Protein AF-A0A6P1HNV9-F1 (afdb_monomer)

Mean predicted aligned error: 13.35 Å

Sequence (131 aa):
MIINDFSKINISQYLDIEDHTIEVELKNISNNPEIPLELQNMAQLYCSNNESLPYSQIEGPEPAGQDKNARTSLVCEKKNYSSYIGGVYVSKGNELIDIRHLSRTIEESYKSDLKSYFFIDNFTSEDILIN

Nearest PDB structures (foldseek):
  5mrc-assembly1_NN  TM=8.653E-01  e=2.328E+00  Saccharomyces cerevisiae
  6ywy-assembly1_NN  TM=8.373E-01  e=5.459E+00  Neurospora crassa

Solvent-accessible surface area (backbone atoms only — not comparable to full-atom values): 8470 Å² total; per-residue (Å²): 134,90,79,92,53,82,92,69,69,47,68,68,66,54,71,70,61,46,72,67,57,53,52,52,48,34,57,50,45,41,70,38,86,91,50,60,65,70,59,20,51,52,29,44,58,71,71,40,93,63,79,75,78,60,64,47,80,47,88,51,77,83,76,86,80,76,67,91,81,55,66,54,54,78,52,72,48,75,67,75,65,84,63,67,83,72,88,54,66,44,79,60,90,97,42,77,42,49,49,51,84,77,30,69,71,48,35,54,59,52,68,50,75,73,52,31,37,40,37,53,51,79,83,52,88,70,73,77,74,77,126

Secondary structure (DSSP, 8-state):
---S-GGG--HHHHHT--HHHHHHHHHHHHT-TTS-HHHHHHHHHHHSSS-S--EEEE-SS--S---TTS----------S----S--EEEETTEEEEGGGT-HHHHHHHTPPPPEEEE-----TTGGG--

Structure (mmCIF, N/CA/C/O backbone):
data_AF-A0A6P1HNV9-F1
#
_entry.id   AF-A0A6P1HNV9-F1
#
loop_
_atom_site.group_PDB
_atom_site.id
_atom_site.type_symbol
_atom_site.label_atom_id
_atom_site.label_alt_id
_atom_site.label_comp_id
_atom_site.label_asym_id
_atom_site.label_entity_id
_atom_site.label_seq_id
_atom_site.pdbx_PDB_ins_code
_atom_site.Cartn_x
_atom_site.Cartn_y
_atom_site.Cartn_z
_atom_site.occupancy
_atom_site.B_iso_or_equiv
_atom_site.auth_seq_id
_atom_site.auth_comp_id
_atom_site.auth_asym_id
_atom_site.auth_atom_id
_atom_site.pdbx_PDB_model_num
ATOM 1 N N . MET A 1 1 ? 2.692 -6.499 -21.606 1.00 48.94 1 MET A N 1
ATOM 2 C CA . MET A 1 1 ? 1.494 -6.097 -22.401 1.00 48.94 1 MET A CA 1
ATOM 3 C C . MET A 1 1 ? 1.011 -4.731 -21.916 1.00 48.94 1 MET A C 1
ATOM 5 O O . MET A 1 1 ? 0.567 -4.633 -20.782 1.00 48.94 1 MET A O 1
ATOM 9 N N . ILE A 1 2 ? 1.108 -3.667 -22.724 1.00 45.31 2 ILE A N 1
ATOM 10 C CA . ILE A 1 2 ? 0.652 -2.324 -22.313 1.00 45.31 2 ILE A CA 1
ATOM 11 C C . ILE A 1 2 ? -0.838 -2.181 -22.644 1.00 45.31 2 ILE A C 1
ATOM 13 O O . ILE A 1 2 ? -1.222 -2.114 -23.812 1.00 45.31 2 ILE A O 1
ATOM 17 N N . ILE A 1 3 ? -1.688 -2.173 -21.617 1.00 51.31 3 ILE A N 1
ATOM 18 C CA . ILE A 1 3 ? -3.137 -2.014 -21.769 1.00 51.31 3 ILE A CA 1
ATOM 19 C C . ILE A 1 3 ? -3.471 -0.523 -21.678 1.00 51.31 3 ILE A C 1
ATOM 21 O O . ILE A 1 3 ? -3.452 0.062 -20.603 1.00 51.31 3 ILE A O 1
ATOM 25 N N . ASN A 1 4 ? -3.790 0.089 -22.819 1.00 51.66 4 ASN A N 1
ATOM 26 C CA . ASN A 1 4 ? -4.092 1.525 -22.922 1.00 51.66 4 ASN A CA 1
ATOM 27 C C . ASN A 1 4 ? -5.558 1.885 -22.594 1.00 51.66 4 ASN A C 1
ATOM 29 O O . ASN A 1 4 ? -5.950 3.040 -22.736 1.00 51.66 4 ASN A O 1
ATOM 33 N N . ASP A 1 5 ? -6.383 0.913 -22.192 1.00 55.31 5 ASP A N 1
ATOM 34 C CA . ASP A 1 5 ? -7.812 1.108 -21.926 1.00 55.31 5 ASP A CA 1
ATOM 35 C C . ASP A 1 5 ? -8.316 0.128 -20.851 1.00 55.31 5 ASP A C 1
ATOM 37 O O . ASP A 1 5 ? -8.584 -1.046 -21.120 1.00 55.31 5 ASP A O 1
ATOM 41 N N . PHE A 1 6 ? -8.455 0.617 -19.617 1.00 57.25 6 PHE A N 1
ATOM 42 C CA . PHE A 1 6 ? -8.918 -0.177 -18.474 1.00 57.25 6 PHE A CA 1
ATOM 43 C C . PHE A 1 6 ? -10.396 -0.595 -18.578 1.00 57.25 6 PHE A C 1
ATOM 45 O O . PHE A 1 6 ? -10.821 -1.491 -17.854 1.00 57.25 6 PHE A O 1
ATOM 52 N N . SER A 1 7 ? -11.177 -0.020 -19.505 1.00 60.53 7 SER A N 1
ATOM 53 C CA . SER A 1 7 ? -12.568 -0.437 -19.748 1.00 60.53 7 SER A CA 1
ATOM 54 C C . SER A 1 7 ? -12.689 -1.782 -20.482 1.00 60.53 7 SER A C 1
ATOM 56 O O . SER A 1 7 ? -13.787 -2.321 -20.613 1.00 60.53 7 SER A O 1
ATOM 58 N N . LYS A 1 8 ? -11.561 -2.341 -20.942 1.00 63.59 8 LYS A N 1
ATOM 59 C CA . LYS A 1 8 ? -11.488 -3.585 -21.723 1.00 63.59 8 LYS A CA 1
ATOM 60 C C . LYS A 1 8 ? -10.776 -4.734 -21.021 1.00 63.59 8 LYS A C 1
ATOM 62 O O . LYS A 1 8 ? -10.607 -5.783 -21.639 1.00 63.59 8 LYS A O 1
ATOM 67 N N . ILE A 1 9 ? -10.349 -4.564 -19.771 1.00 71.19 9 ILE A N 1
ATOM 68 C CA . ILE A 1 9 ? -9.697 -5.652 -19.041 1.00 71.19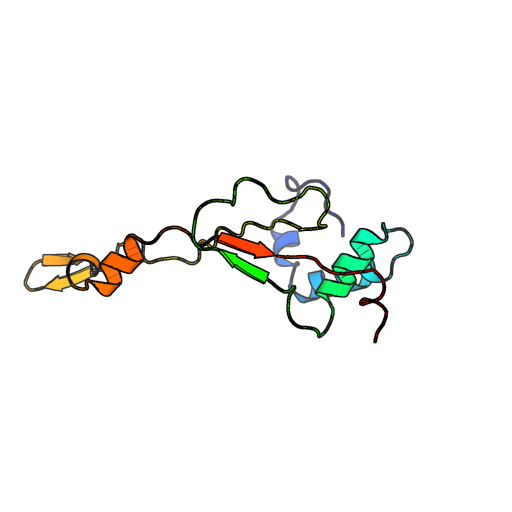 9 ILE A CA 1
ATOM 69 C C . ILE A 1 9 ? -10.757 -6.695 -18.697 1.00 71.19 9 ILE A C 1
ATOM 71 O O . ILE A 1 9 ? -11.643 -6.469 -17.873 1.00 71.19 9 ILE A O 1
ATOM 75 N N . ASN A 1 10 ? -10.680 -7.841 -19.366 1.00 84.19 10 ASN A N 1
ATOM 76 C CA . ASN A 1 10 ? -11.491 -8.997 -19.022 1.00 84.19 10 ASN A CA 1
ATOM 77 C C . ASN A 1 10 ? -11.012 -9.549 -17.670 1.00 84.19 10 ASN A C 1
ATOM 79 O O . ASN A 1 10 ? -9.811 -9.609 -17.418 1.00 84.19 10 ASN A O 1
ATOM 83 N N . ILE A 1 11 ? -11.941 -9.998 -16.821 1.00 84.94 11 ILE A N 1
ATOM 84 C CA . ILE A 1 11 ? -11.613 -10.610 -15.527 1.00 84.94 11 ILE A CA 1
ATOM 85 C C . ILE A 1 11 ? -10.590 -11.746 -15.658 1.00 84.94 11 ILE A C 1
ATOM 87 O O . ILE A 1 11 ? -9.698 -11.850 -14.830 1.00 84.94 11 ILE A O 1
ATOM 91 N N . SER A 1 12 ? -10.666 -12.545 -16.725 1.00 85.81 12 SER A N 1
ATOM 92 C CA . SER A 1 12 ? -9.687 -13.606 -17.004 1.00 85.81 12 SER A CA 1
ATOM 93 C C . SER A 1 12 ? -8.273 -13.057 -17.193 1.00 85.81 12 SER A C 1
ATOM 95 O O . SER A 1 12 ? -7.352 -13.532 -16.548 1.00 85.81 12 SER A O 1
ATOM 97 N N . GLN A 1 13 ? -8.118 -11.988 -17.977 1.00 83.94 13 GLN A N 1
ATOM 98 C CA . GLN A 1 13 ? -6.823 -11.339 -18.192 1.00 83.94 13 GLN A CA 1
ATOM 99 C C . GLN A 1 13 ? -6.251 -10.744 -16.906 1.00 83.94 13 GLN A C 1
ATOM 101 O O . GLN A 1 13 ? -5.040 -10.711 -16.748 1.00 83.94 13 GLN A O 1
ATOM 106 N N . TYR A 1 14 ? -7.105 -10.254 -16.002 1.00 85.56 14 TYR A N 1
ATOM 107 C CA . TYR A 1 14 ? -6.661 -9.773 -14.696 1.00 85.56 14 TYR A CA 1
ATOM 108 C C . TYR A 1 14 ? -6.184 -10.918 -13.798 1.00 85.56 14 TYR A C 1
ATOM 110 O O . TYR A 1 14 ? -5.162 -10.782 -13.137 1.00 85.56 14 TYR A O 1
ATOM 118 N N . LEU A 1 15 ? -6.906 -12.042 -13.789 1.00 87.25 15 LEU A N 1
ATOM 119 C CA . LEU A 1 15 ? -6.546 -13.216 -12.989 1.00 87.25 15 LEU A CA 1
ATOM 120 C C . LEU A 1 15 ? -5.226 -13.861 -13.433 1.00 87.25 15 LEU A C 1
ATOM 122 O O . LEU A 1 15 ? -4.574 -14.493 -12.612 1.00 87.25 15 LEU A O 1
ATOM 126 N N . ASP A 1 16 ? -4.829 -13.669 -14.691 1.00 86.62 16 ASP A N 1
ATOM 127 C CA . ASP A 1 16 ? -3.546 -14.139 -15.228 1.00 86.62 16 ASP A CA 1
ATOM 128 C C . ASP A 1 16 ? -2.355 -13.220 -14.861 1.00 86.62 16 ASP A C 1
ATOM 130 O O . ASP A 1 16 ? -1.200 -13.528 -15.173 1.00 86.62 16 ASP A O 1
ATOM 134 N N . ILE A 1 17 ? -2.603 -12.062 -14.236 1.00 88.38 17 ILE A N 1
ATOM 135 C CA . ILE A 1 17 ? -1.544 -11.150 -13.788 1.00 88.38 17 ILE A CA 1
ATOM 136 C C . ILE A 1 17 ? -1.124 -11.543 -12.372 1.00 88.38 17 ILE A C 1
ATOM 138 O O . ILE A 1 17 ? -1.843 -11.307 -11.403 1.00 88.38 17 ILE A O 1
ATOM 142 N N . GLU A 1 18 ? 0.085 -12.081 -12.263 1.00 91.69 18 GLU A N 1
ATOM 143 C CA . GLU A 1 18 ? 0.751 -12.390 -10.999 1.00 91.69 18 GLU A CA 1
ATOM 144 C C . GLU A 1 18 ? 1.981 -11.489 -10.807 1.00 91.69 18 GLU A C 1
ATOM 146 O O . GLU A 1 18 ? 2.466 -10.866 -11.757 1.00 91.69 18 GLU A O 1
ATOM 151 N N . ASP A 1 19 ? 2.535 -11.458 -9.591 1.00 89.88 19 ASP A N 1
ATOM 152 C CA . ASP A 1 19 ? 3.748 -10.690 -9.268 1.00 89.88 19 ASP A CA 1
ATOM 153 C C . ASP A 1 19 ? 4.902 -11.014 -10.230 1.00 89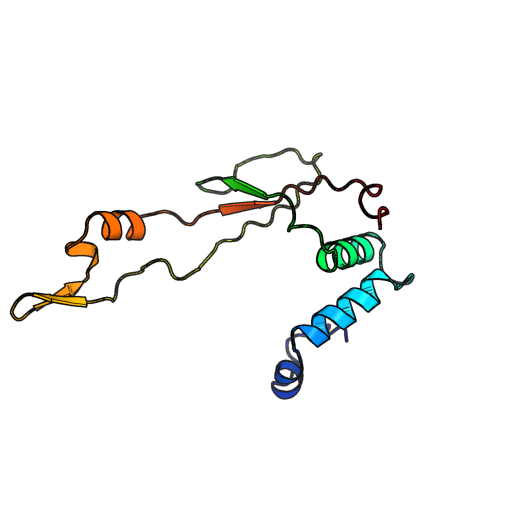.88 19 ASP A C 1
ATOM 155 O O . ASP A 1 19 ? 5.611 -10.119 -10.690 1.00 89.88 19 ASP A O 1
ATOM 159 N N . HIS A 1 20 ? 5.038 -12.288 -10.613 1.00 91.06 20 HIS A N 1
ATOM 160 C CA . HIS A 1 20 ? 6.038 -12.719 -11.586 1.00 91.06 20 HIS A CA 1
ATOM 161 C C . HIS A 1 20 ? 5.826 -12.088 -12.973 1.00 91.06 20 HIS A C 1
ATOM 163 O O . HIS A 1 20 ? 6.791 -11.679 -13.620 1.00 91.06 20 HIS A O 1
ATOM 169 N N . THR A 1 21 ? 4.575 -11.956 -13.425 1.00 91.31 21 THR A N 1
ATOM 170 C CA . THR A 1 21 ? 4.235 -11.298 -14.696 1.00 91.31 21 THR A CA 1
ATOM 171 C C . THR A 1 21 ? 4.672 -9.833 -14.673 1.00 91.31 21 THR A C 1
ATOM 173 O O . THR A 1 21 ? 5.255 -9.343 -15.641 1.00 91.31 21 THR A O 1
ATOM 176 N N . ILE A 1 22 ? 4.445 -9.141 -13.554 1.00 90.62 22 ILE A N 1
ATOM 177 C CA . ILE A 1 22 ? 4.859 -7.745 -13.359 1.00 90.62 22 ILE A CA 1
ATOM 178 C C . ILE A 1 22 ? 6.388 -7.635 -13.365 1.00 90.62 22 ILE A C 1
ATOM 180 O O . ILE A 1 22 ? 6.940 -6.788 -14.067 1.00 90.62 22 ILE A O 1
ATOM 184 N N . GLU A 1 23 ? 7.081 -8.512 -12.639 1.00 90.31 23 GLU A N 1
ATOM 185 C CA . GLU A 1 23 ? 8.545 -8.534 -12.566 1.00 90.31 23 GLU A CA 1
ATOM 186 C C . GLU A 1 23 ? 9.190 -8.737 -13.947 1.00 90.31 23 GLU A C 1
ATOM 188 O O . GLU A 1 23 ? 10.135 -8.033 -14.308 1.00 90.31 23 GLU A O 1
ATOM 193 N N . VAL A 1 24 ? 8.669 -9.672 -14.748 1.00 91.94 24 VAL A N 1
ATOM 194 C CA . VAL A 1 24 ? 9.157 -9.936 -16.111 1.00 91.94 24 VAL A CA 1
ATOM 195 C C . VAL A 1 24 ? 8.957 -8.721 -17.014 1.00 91.94 24 VAL A C 1
ATOM 197 O O . VAL A 1 24 ? 9.867 -8.345 -17.753 1.00 91.94 24 VAL A O 1
ATOM 200 N N . GLU A 1 25 ? 7.794 -8.077 -16.955 1.00 92.00 25 GLU A N 1
ATOM 201 C CA . GLU A 1 25 ? 7.523 -6.879 -17.753 1.00 92.00 25 GLU A CA 1
ATOM 202 C C . GLU A 1 25 ? 8.425 -5.709 -17.339 1.00 92.00 25 GLU A C 1
ATOM 204 O O . GLU A 1 25 ? 8.964 -5.027 -18.208 1.00 92.00 25 GLU A O 1
ATOM 209 N N . LEU A 1 26 ? 8.684 -5.516 -16.042 1.00 92.19 26 LEU A N 1
ATOM 210 C CA . LEU A 1 26 ? 9.623 -4.498 -15.557 1.00 92.19 26 LEU A CA 1
ATOM 211 C C . LEU A 1 26 ? 11.063 -4.777 -16.001 1.00 92.19 26 LEU A C 1
ATOM 213 O O . LEU A 1 26 ? 11.755 -3.855 -16.429 1.00 92.19 26 LEU A O 1
ATOM 217 N N . LYS A 1 27 ? 11.496 -6.043 -16.007 1.00 90.81 27 LYS A N 1
ATOM 218 C CA . LYS A 1 27 ? 12.797 -6.453 -16.567 1.00 90.81 27 LYS A CA 1
ATOM 219 C C . LYS A 1 27 ? 12.892 -6.238 -18.078 1.00 90.81 27 LYS A C 1
ATOM 221 O O . LYS A 1 27 ? 13.965 -5.934 -18.594 1.00 90.81 27 LYS A O 1
ATOM 226 N N . ASN A 1 28 ? 11.792 -6.390 -18.808 1.00 93.19 28 ASN A N 1
ATOM 227 C CA . ASN A 1 28 ? 11.765 -6.067 -20.232 1.00 93.19 28 ASN A CA 1
ATOM 228 C C . ASN A 1 28 ? 11.848 -4.554 -20.444 1.00 93.19 28 ASN A C 1
ATOM 230 O O . ASN A 1 28 ? 12.591 -4.098 -21.309 1.00 93.19 28 ASN A O 1
ATOM 234 N N . ILE A 1 29 ? 11.124 -3.777 -19.635 1.00 93.25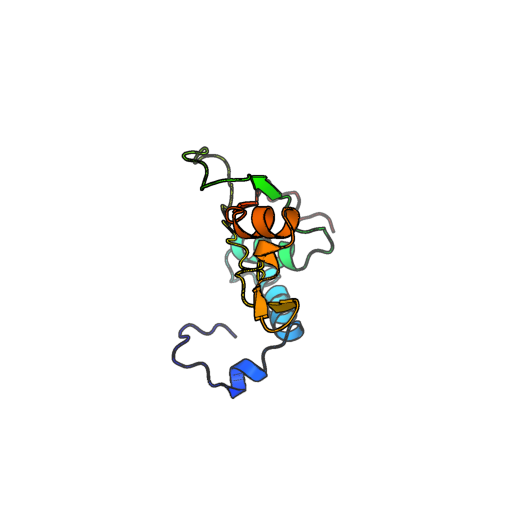 29 ILE A N 1
ATOM 235 C CA . ILE A 1 29 ? 11.145 -2.315 -19.685 1.00 93.25 29 ILE A CA 1
ATOM 236 C C . ILE A 1 29 ? 12.547 -1.782 -19.394 1.00 93.25 29 ILE A C 1
ATOM 238 O O . ILE A 1 29 ? 13.033 -0.936 -20.137 1.00 93.25 29 ILE A O 1
ATOM 242 N N . SER A 1 30 ? 13.217 -2.307 -18.367 1.00 88.31 30 SER A N 1
ATOM 243 C CA . SER A 1 30 ? 14.545 -1.856 -17.939 1.00 88.31 30 SER A CA 1
ATOM 244 C C . SER A 1 30 ? 15.656 -2.058 -18.970 1.00 88.31 30 SER A C 1
ATOM 246 O O . SER A 1 30 ? 16.699 -1.418 -18.856 1.00 88.31 30 SER A O 1
ATOM 248 N N . ASN A 1 31 ? 15.446 -2.939 -19.951 1.00 87.75 31 ASN A N 1
ATOM 249 C CA . ASN A 1 31 ? 16.425 -3.295 -20.978 1.00 87.75 31 ASN A CA 1
ATOM 250 C C . ASN A 1 31 ? 16.001 -2.869 -22.395 1.00 87.75 31 ASN A C 1
ATOM 252 O O . ASN A 1 31 ? 16.716 -3.161 -23.355 1.00 87.75 31 ASN A O 1
ATOM 256 N N . ASN A 1 32 ? 14.837 -2.227 -22.558 1.00 89.31 32 ASN A N 1
ATOM 257 C CA . ASN A 1 32 ? 14.316 -1.871 -23.874 1.00 89.31 32 ASN A CA 1
ATOM 258 C C . ASN A 1 32 ? 14.780 -0.462 -24.299 1.00 89.31 32 ASN A C 1
ATOM 260 O O . ASN A 1 32 ? 14.289 0.525 -23.747 1.00 89.31 32 ASN A O 1
ATOM 264 N N . PRO A 1 33 ? 15.645 -0.337 -25.326 1.00 89.31 33 PRO A N 1
ATOM 265 C CA . PRO A 1 33 ? 16.156 0.957 -25.779 1.00 89.31 33 PRO A CA 1
ATOM 266 C C . PRO A 1 33 ? 15.092 1.852 -26.434 1.00 89.31 33 PRO A C 1
ATOM 268 O O . PRO A 1 33 ? 15.336 3.042 -26.618 1.00 89.31 33 PRO A O 1
ATOM 271 N N . GLU A 1 34 ? 13.927 1.310 -26.798 1.00 92.69 34 GLU A N 1
ATOM 272 C CA . GLU A 1 34 ? 12.810 2.071 -27.373 1.00 92.69 34 GLU A CA 1
ATOM 273 C C . GLU A 1 34 ? 11.976 2.804 -26.310 1.00 92.69 34 GLU A C 1
ATOM 275 O O . GLU A 1 34 ? 11.158 3.663 -26.644 1.00 92.69 34 GLU A O 1
ATOM 280 N N . ILE A 1 35 ? 12.165 2.482 -25.028 1.00 90.56 35 ILE A N 1
ATOM 281 C CA . ILE A 1 35 ? 11.450 3.109 -23.914 1.00 90.56 35 ILE A CA 1
ATOM 282 C C . ILE A 1 35 ? 12.251 4.317 -23.398 1.00 90.56 35 ILE A C 1
ATOM 284 O O . ILE A 1 35 ? 13.477 4.248 -23.343 1.00 90.56 35 ILE A O 1
ATOM 288 N N . PRO A 1 36 ? 11.608 5.427 -22.986 1.00 90.25 36 PRO A N 1
ATOM 289 C CA . PRO A 1 36 ? 12.296 6.556 -22.356 1.00 90.25 36 PRO A CA 1
ATOM 290 C C . PRO A 1 36 ? 13.208 6.140 -21.195 1.00 90.25 36 PRO A C 1
ATOM 292 O O . PRO A 1 36 ? 12.818 5.328 -20.353 1.00 90.25 36 PRO A O 1
ATOM 295 N N . LEU A 1 37 ? 14.407 6.726 -21.135 1.00 83.81 37 LEU A N 1
ATOM 296 C CA . LEU A 1 37 ? 15.439 6.393 -20.146 1.00 83.81 37 LEU A CA 1
ATOM 297 C C . LEU A 1 37 ? 14.932 6.540 -18.705 1.00 83.81 37 LEU A C 1
ATOM 299 O O . LEU A 1 37 ? 15.279 5.746 -17.838 1.00 83.81 37 LEU A O 1
ATOM 303 N N . GLU A 1 38 ? 14.066 7.518 -18.449 1.00 80.88 38 GLU A N 1
ATOM 304 C CA . GLU A 1 38 ? 13.458 7.732 -17.138 1.00 80.88 38 GLU A CA 1
ATOM 305 C C . GLU A 1 38 ? 12.640 6.516 -16.680 1.00 80.88 38 GLU A C 1
ATOM 307 O O . GLU A 1 38 ? 12.739 6.104 -15.527 1.00 80.88 38 GLU A O 1
ATOM 312 N N . LEU A 1 39 ? 11.877 5.895 -17.585 1.00 83.69 39 LEU A N 1
ATOM 313 C CA . LEU A 1 39 ? 11.083 4.702 -17.279 1.00 83.69 39 LEU A CA 1
ATOM 314 C C . LEU A 1 39 ? 11.956 3.455 -17.141 1.00 83.69 39 LEU A C 1
ATOM 316 O O . LEU A 1 39 ? 11.675 2.612 -16.288 1.00 83.69 39 LEU A O 1
ATOM 320 N N . GLN A 1 40 ? 13.026 3.354 -17.936 1.00 85.56 40 GLN A N 1
ATOM 321 C CA . GLN A 1 40 ? 14.018 2.290 -17.776 1.00 85.56 40 GLN A CA 1
ATOM 322 C C . GLN A 1 40 ? 14.645 2.355 -16.378 1.00 85.56 40 GLN A C 1
ATOM 324 O O . GLN A 1 40 ? 14.634 1.359 -15.6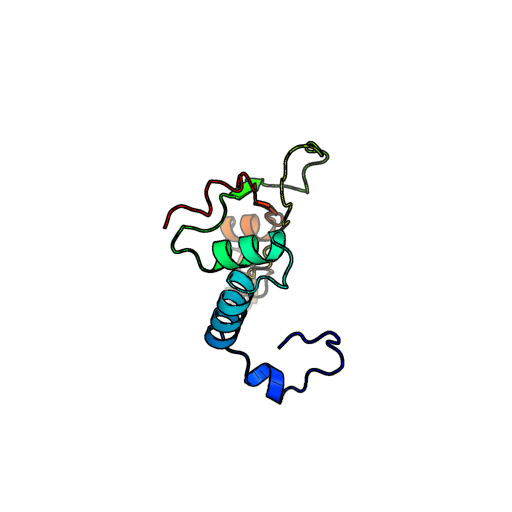59 1.00 85.56 40 GLN A O 1
ATOM 329 N N . ASN A 1 41 ? 15.089 3.541 -15.953 1.00 82.50 41 ASN A N 1
ATOM 330 C CA . ASN A 1 41 ? 15.688 3.778 -14.640 1.00 82.50 41 ASN A CA 1
ATOM 331 C C . ASN A 1 41 ? 14.724 3.449 -13.492 1.00 82.50 41 ASN A C 1
ATOM 333 O O . ASN A 1 41 ? 15.119 2.808 -12.521 1.00 82.50 41 ASN A O 1
ATOM 337 N N . MET A 1 42 ? 13.447 3.833 -13.606 1.00 80.81 42 MET A N 1
ATOM 338 C CA . MET A 1 42 ? 12.432 3.485 -12.604 1.00 80.81 42 MET A CA 1
ATOM 339 C C . MET A 1 42 ? 12.206 1.970 -12.504 1.00 80.81 42 MET A C 1
ATOM 341 O O . MET A 1 42 ? 12.079 1.438 -11.401 1.00 80.81 42 MET A O 1
ATOM 345 N N . ALA A 1 43 ? 12.169 1.263 -13.636 1.00 87.44 43 ALA A N 1
ATOM 346 C CA . ALA A 1 43 ? 12.018 -0.189 -13.649 1.00 87.44 43 ALA A CA 1
ATOM 347 C C . ALA A 1 43 ? 13.259 -0.901 -13.081 1.00 87.44 43 ALA A C 1
ATOM 349 O O . ALA A 1 43 ? 13.123 -1.849 -12.309 1.00 87.44 43 ALA A O 1
ATOM 350 N N . GLN A 1 44 ? 14.462 -0.415 -13.405 1.00 84.88 44 GLN A N 1
ATOM 351 C CA . GLN A 1 44 ? 15.720 -0.906 -12.827 1.00 84.88 44 GLN A CA 1
ATOM 352 C C . GLN A 1 44 ? 15.743 -0.729 -11.310 1.00 84.88 44 GLN A C 1
ATOM 354 O O . GLN A 1 44 ? 16.058 -1.674 -10.592 1.00 84.88 44 GLN A O 1
ATOM 359 N N . LEU A 1 45 ? 15.348 0.449 -10.824 1.00 79.50 45 LEU A N 1
ATOM 360 C CA . LEU A 1 45 ? 15.254 0.739 -9.399 1.00 79.50 45 LEU A CA 1
ATOM 361 C C . LEU A 1 45 ? 14.297 -0.224 -8.684 1.00 79.50 45 LEU A C 1
ATOM 363 O O . LEU A 1 45 ? 14.658 -0.776 -7.647 1.00 79.50 45 LEU A O 1
ATOM 367 N N . TYR A 1 46 ? 13.111 -0.469 -9.251 1.00 83.44 46 TYR A N 1
ATOM 368 C CA . TYR A 1 46 ? 12.141 -1.412 -8.685 1.00 83.44 46 TYR A CA 1
ATOM 369 C C . TYR A 1 46 ? 12.695 -2.842 -8.595 1.00 83.44 46 TYR A C 1
ATOM 371 O O . TYR A 1 46 ? 12.454 -3.534 -7.612 1.00 83.44 46 TYR A O 1
ATOM 379 N N . CYS A 1 47 ? 13.436 -3.291 -9.612 1.00 82.88 47 CYS A N 1
ATOM 380 C CA . CYS A 1 47 ? 14.034 -4.627 -9.646 1.00 82.88 47 CYS A CA 1
ATOM 381 C C . CYS A 1 47 ? 15.363 -4.743 -8.880 1.00 82.88 47 CYS A C 1
ATOM 383 O O . CYS A 1 47 ? 15.927 -5.837 -8.823 1.00 82.88 47 CYS A O 1
ATOM 385 N N . SER A 1 48 ? 15.901 -3.643 -8.350 1.00 81.06 48 SER A N 1
ATOM 386 C CA . SER A 1 48 ? 17.180 -3.656 -7.645 1.00 81.06 48 SER A CA 1
ATOM 387 C C . SER A 1 48 ? 17.066 -4.393 -6.305 1.00 81.06 48 SER A C 1
ATOM 389 O O . SER A 1 48 ? 16.031 -4.368 -5.647 1.00 81.06 48 SER A O 1
ATOM 391 N N . ASN A 1 49 ? 18.152 -5.042 -5.876 1.00 71.88 49 ASN A N 1
ATOM 392 C CA . ASN A 1 49 ? 18.212 -5.692 -4.558 1.00 71.88 49 ASN A CA 1
ATOM 393 C C . ASN A 1 49 ? 18.310 -4.686 -3.394 1.00 71.88 49 ASN A C 1
ATOM 395 O O . ASN A 1 49 ? 18.352 -5.103 -2.236 1.00 71.88 49 ASN A O 1
ATOM 399 N N . ASN A 1 50 ? 18.426 -3.387 -3.692 1.00 63.50 50 ASN A N 1
ATOM 400 C CA . ASN A 1 50 ? 18.557 -2.349 -2.680 1.00 63.50 50 ASN A CA 1
ATOM 401 C C . ASN A 1 50 ? 17.201 -2.066 -2.024 1.00 63.50 50 ASN A C 1
ATOM 403 O O . ASN A 1 50 ? 16.144 -2.221 -2.632 1.00 63.50 50 ASN A O 1
ATOM 407 N N . GLU A 1 51 ? 17.249 -1.657 -0.755 1.00 57.94 51 GLU A N 1
ATOM 408 C CA . GLU A 1 51 ? 16.064 -1.270 0.006 1.00 57.94 51 GLU A CA 1
ATOM 409 C C . GLU A 1 51 ? 15.293 -0.149 -0.710 1.00 57.94 51 GLU A C 1
ATOM 411 O O . GLU A 1 51 ? 15.878 0.679 -1.411 1.00 57.94 51 GLU A O 1
ATOM 416 N N . SER A 1 52 ? 13.969 -0.146 -0.530 1.00 62.66 52 SER A N 1
ATOM 417 C CA . SER A 1 52 ? 13.037 0.851 -1.060 1.00 62.66 52 SER A CA 1
ATOM 418 C C . SER A 1 52 ? 13.578 2.281 -0.984 1.00 62.66 52 SER A C 1
ATOM 420 O O . SER A 1 52 ? 14.299 2.622 -0.047 1.00 62.66 52 SER A O 1
ATOM 422 N N . LEU A 1 53 ? 13.147 3.134 -1.924 1.00 66.00 53 LEU A N 1
ATOM 423 C CA . LEU A 1 53 ? 13.473 4.565 -1.950 1.00 66.00 53 LEU A CA 1
ATOM 424 C C . LEU A 1 53 ? 13.504 5.175 -0.536 1.00 66.00 53 LEU A C 1
ATOM 426 O O . LEU A 1 53 ? 12.531 4.999 0.213 1.00 66.00 53 LEU A O 1
ATOM 430 N N . PRO A 1 54 ? 14.572 5.912 -0.168 1.00 62.91 54 PRO A N 1
ATOM 431 C CA . PRO A 1 54 ? 14.622 6.578 1.120 1.00 62.91 54 PRO A CA 1
ATOM 432 C C . PRO A 1 54 ? 13.412 7.507 1.250 1.00 62.91 54 PRO A C 1
ATOM 434 O O . PRO A 1 54 ? 13.132 8.349 0.392 1.00 62.91 54 PRO A O 1
ATOM 437 N N . TYR A 1 55 ? 12.667 7.329 2.335 1.00 62.56 55 TYR A N 1
ATOM 438 C CA . TYR A 1 55 ? 11.455 8.087 2.598 1.00 62.56 55 TYR A CA 1
ATOM 439 C C . TYR A 1 55 ? 11.556 8.809 3.935 1.00 62.56 55 TYR A C 1
ATOM 441 O O . TYR A 1 55 ? 12.214 8.371 4.877 1.00 62.56 55 TYR A O 1
ATOM 449 N N . SER A 1 56 ? 10.875 9.944 4.003 1.00 61.31 56 SER A N 1
ATOM 450 C CA . SER A 1 56 ? 10.682 10.736 5.207 1.00 61.31 56 SER A CA 1
ATOM 451 C C . SER A 1 56 ? 9.213 10.646 5.601 1.00 61.31 56 SER A C 1
ATOM 453 O O . SER A 1 56 ? 8.322 10.941 4.803 1.00 61.31 56 SER A O 1
ATOM 455 N N . GLN A 1 57 ? 8.933 10.236 6.835 1.00 60.31 57 GLN A N 1
ATOM 456 C CA . GLN A 1 57 ? 7.583 10.336 7.382 1.00 60.31 57 GLN A CA 1
ATOM 457 C C . GLN A 1 57 ? 7.371 11.759 7.907 1.00 60.31 57 GLN A C 1
ATOM 459 O O . GLN A 1 57 ? 8.181 12.250 8.691 1.00 60.31 57 GLN A O 1
ATOM 464 N N . ILE A 1 58 ? 6.274 12.405 7.511 1.00 60.47 58 ILE A N 1
ATOM 465 C CA . ILE A 1 58 ? 5.831 13.663 8.120 1.00 60.47 58 ILE A CA 1
ATOM 466 C C . ILE A 1 58 ? 4.426 13.426 8.664 1.00 60.47 58 ILE A C 1
ATOM 468 O O . ILE A 1 58 ? 3.528 12.986 7.949 1.00 60.47 58 ILE A O 1
ATOM 472 N N . GLU A 1 59 ? 4.232 13.690 9.950 1.00 56.78 59 GLU A N 1
ATOM 473 C CA . GLU A 1 59 ? 2.907 13.644 10.562 1.00 56.78 59 GLU A CA 1
ATOM 474 C C . GLU A 1 59 ? 2.166 14.950 10.251 1.00 56.78 59 GLU A C 1
ATOM 476 O O . GLU A 1 59 ? 2.640 16.029 10.606 1.00 56.78 59 GLU A O 1
ATOM 481 N N . GLY A 1 60 ? 1.023 14.863 9.562 1.00 57.28 60 GLY A N 1
ATOM 482 C CA . GLY A 1 60 ? 0.173 16.017 9.258 1.00 57.28 60 GLY A CA 1
ATOM 483 C C . GLY A 1 60 ? -0.235 16.156 7.782 1.00 57.28 60 GLY A C 1
ATOM 484 O O . GLY A 1 60 ? 0.067 15.287 6.955 1.00 57.28 60 GLY A O 1
ATOM 485 N N . PRO A 1 61 ? -0.972 17.235 7.448 1.00 55.03 61 PRO A N 1
ATOM 486 C CA . PRO A 1 61 ? -1.376 17.539 6.079 1.00 55.03 61 PRO A CA 1
ATOM 487 C C . PRO A 1 61 ? -0.162 17.847 5.195 1.00 55.03 61 PRO A C 1
ATOM 489 O O . PRO A 1 61 ? 0.897 18.234 5.685 1.00 55.03 61 PRO A O 1
ATOM 492 N N . GLU A 1 62 ? -0.347 17.672 3.886 1.00 56.72 62 GLU A N 1
ATOM 493 C CA . GLU A 1 62 ? 0.656 17.922 2.849 1.00 56.72 62 GLU A CA 1
ATOM 494 C C . GLU A 1 62 ? 1.418 19.243 3.118 1.00 56.72 62 GLU A C 1
ATOM 496 O O . GLU A 1 62 ? 0.781 20.292 3.262 1.00 56.72 62 GLU A O 1
ATOM 501 N N . PRO A 1 63 ? 2.758 19.221 3.253 1.00 54.88 63 PRO A N 1
ATOM 502 C CA . PRO A 1 63 ? 3.551 20.398 3.540 1.00 54.88 63 PRO A CA 1
ATOM 503 C C . PRO A 1 63 ? 3.373 21.390 2.395 1.00 54.88 63 PRO A C 1
ATOM 505 O O . PRO A 1 63 ? 3.732 21.133 1.245 1.00 54.88 63 PRO A O 1
ATOM 508 N N . ALA A 1 64 ? 2.795 22.542 2.724 1.00 50.06 64 ALA A N 1
ATOM 509 C CA . ALA A 1 64 ? 2.631 23.641 1.796 1.00 50.06 64 ALA A CA 1
ATOM 510 C C . ALA A 1 64 ? 4.011 24.206 1.427 1.00 50.06 64 ALA A C 1
ATOM 512 O O . ALA A 1 64 ? 4.588 24.999 2.166 1.00 50.06 64 ALA A O 1
ATOM 513 N N . GLY A 1 65 ? 4.520 23.795 0.266 1.00 55.56 65 GLY A N 1
ATOM 514 C CA . GLY A 1 65 ? 5.721 24.349 -0.348 1.00 55.56 65 GLY A CA 1
ATOM 515 C C . GLY A 1 65 ? 6.995 23.573 -0.027 1.00 55.56 65 GLY A C 1
ATOM 516 O O . GLY A 1 65 ? 7.575 23.717 1.043 1.00 55.56 65 GLY A O 1
ATOM 517 N N . GLN A 1 66 ? 7.488 22.827 -1.013 1.00 51.41 66 GLN A N 1
ATOM 518 C CA . GLN A 1 66 ? 8.909 22.513 -1.129 1.00 51.41 66 GLN A CA 1
ATOM 519 C C . GLN A 1 66 ? 9.372 22.745 -2.568 1.00 51.41 66 GLN A C 1
ATOM 521 O O . GLN A 1 66 ? 8.583 22.681 -3.513 1.00 51.41 66 GLN A O 1
ATOM 526 N N . ASP A 1 67 ? 10.639 23.137 -2.682 1.00 46.19 67 ASP A N 1
ATOM 527 C CA . ASP A 1 67 ? 11.300 23.669 -3.869 1.00 46.19 67 ASP A CA 1
ATOM 528 C C . ASP A 1 67 ? 11.020 22.871 -5.145 1.00 46.19 67 ASP A C 1
ATOM 530 O O . ASP A 1 67 ? 11.290 21.676 -5.222 1.00 46.19 67 ASP A O 1
ATOM 534 N N . LYS A 1 68 ? 10.617 23.576 -6.209 1.00 46.09 68 LYS A N 1
ATOM 535 C CA . LYS A 1 68 ? 10.476 23.028 -7.573 1.00 46.09 68 LYS A CA 1
ATOM 536 C C . LYS A 1 68 ? 11.791 22.489 -8.168 1.00 46.09 68 LYS A C 1
ATOM 538 O O . LYS A 1 68 ? 11.779 21.968 -9.279 1.00 46.09 68 LYS A O 1
ATOM 543 N N . ASN A 1 69 ? 12.910 22.670 -7.463 1.00 43.34 69 ASN A N 1
ATOM 544 C CA . ASN A 1 69 ? 14.263 22.352 -7.916 1.00 43.34 69 ASN A CA 1
ATOM 545 C C . ASN A 1 69 ? 14.816 21.041 -7.341 1.00 43.34 69 ASN A C 1
ATOM 547 O O . ASN A 1 69 ? 15.792 20.524 -7.879 1.00 43.34 69 ASN A O 1
ATOM 551 N N . ALA A 1 70 ? 14.222 20.498 -6.276 1.00 48.41 70 ALA A N 1
ATOM 552 C CA . ALA A 1 70 ? 14.520 19.136 -5.860 1.00 48.41 70 ALA A CA 1
ATOM 553 C C . ALA A 1 70 ? 13.659 18.197 -6.715 1.00 48.41 70 ALA A C 1
ATOM 555 O O . ALA A 1 70 ? 12.464 18.446 -6.887 1.00 48.41 70 ALA A O 1
ATOM 556 N N . ARG A 1 71 ? 14.238 17.125 -7.271 1.00 51.00 71 ARG A N 1
ATOM 557 C CA . ARG A 1 71 ? 13.484 16.040 -7.927 1.00 51.00 71 ARG A CA 1
ATOM 558 C C . ARG A 1 71 ? 12.711 15.226 -6.878 1.00 51.00 71 ARG A C 1
ATOM 560 O O . ARG A 1 71 ? 12.790 14.013 -6.831 1.00 51.00 71 ARG A O 1
ATOM 567 N N . THR A 1 72 ? 11.977 15.888 -5.992 1.00 51.62 72 THR A N 1
ATOM 568 C CA . THR A 1 72 ? 11.213 15.242 -4.934 1.00 51.62 72 THR A CA 1
ATOM 569 C C . THR A 1 72 ? 9.937 14.686 -5.550 1.00 51.62 72 THR A C 1
ATOM 571 O O . THR A 1 72 ? 8.962 15.409 -5.759 1.00 51.62 72 THR A O 1
ATOM 574 N N . SER A 1 73 ? 9.947 13.397 -5.879 1.00 52.81 73 SER A N 1
ATOM 575 C CA . SER A 1 73 ? 8.743 12.679 -6.292 1.00 52.81 73 SER A CA 1
ATOM 576 C C . SER A 1 73 ? 7.804 12.534 -5.096 1.00 52.81 73 SER A C 1
ATOM 578 O O . SER A 1 73 ? 7.936 11.637 -4.266 1.00 52.81 73 SER A O 1
ATOM 580 N N . LEU A 1 74 ? 6.842 13.449 -4.994 1.00 52.47 74 LEU A N 1
ATOM 581 C CA . LEU A 1 74 ? 5.844 13.432 -3.937 1.00 52.47 74 LEU A CA 1
ATOM 582 C C . LEU A 1 74 ? 4.836 12.298 -4.171 1.00 52.47 74 LEU A C 1
ATOM 584 O O . LEU A 1 74 ? 3.862 12.465 -4.902 1.00 52.47 74 LEU A O 1
ATOM 588 N N . VAL A 1 75 ? 5.029 11.159 -3.509 1.00 58.16 75 VAL A N 1
ATOM 589 C CA . VAL A 1 75 ? 3.972 10.150 -3.360 1.00 58.16 75 VAL A CA 1
ATOM 590 C C . VAL A 1 75 ? 3.364 10.298 -1.974 1.00 58.16 75 VAL A C 1
ATOM 592 O O . VAL A 1 75 ? 3.875 9.751 -1.004 1.00 58.16 75 VAL A O 1
ATOM 595 N N . CYS A 1 76 ? 2.265 11.048 -1.884 1.00 53.09 76 CYS A N 1
ATOM 596 C CA . CYS A 1 76 ? 1.458 11.108 -0.671 1.00 53.09 76 CYS A CA 1
ATOM 597 C C . CYS A 1 76 ? 0.646 9.815 -0.557 1.00 53.09 76 CYS A C 1
ATOM 599 O O . CYS A 1 76 ? -0.470 9.699 -1.072 1.00 53.09 76 CYS A O 1
ATOM 601 N N . GLU A 1 77 ? 1.226 8.810 0.091 1.00 54.53 77 GLU A N 1
ATOM 602 C CA . GLU A 1 77 ? 0.485 7.600 0.409 1.00 54.53 77 GLU A CA 1
ATOM 603 C C . GLU A 1 77 ? -0.447 7.886 1.589 1.00 54.53 77 GLU A C 1
ATOM 605 O O . GLU A 1 77 ? -0.031 7.903 2.749 1.00 54.53 77 GLU A O 1
ATOM 610 N N . LYS A 1 78 ? -1.736 8.086 1.298 1.00 56.59 78 LYS A N 1
ATOM 611 C CA . LYS A 1 78 ? -2.788 7.970 2.312 1.00 56.59 78 LYS A CA 1
ATOM 612 C C . LYS A 1 78 ? -2.944 6.492 2.632 1.00 56.59 78 LYS A C 1
ATOM 614 O O . LYS A 1 78 ? -3.776 5.805 2.040 1.00 56.59 78 LYS A O 1
ATOM 619 N N . LYS A 1 79 ? -2.104 5.987 3.534 1.00 53.59 79 LYS A N 1
ATOM 620 C CA . LYS A 1 79 ? -2.194 4.606 4.003 1.00 53.59 79 LYS A CA 1
ATOM 621 C C . LYS A 1 79 ? -3.534 4.395 4.704 1.00 53.59 79 LYS A C 1
ATOM 623 O O . LYS A 1 79 ? -3.675 4.668 5.888 1.00 53.59 79 LYS A O 1
ATOM 628 N N . ASN A 1 80 ? -4.494 3.854 3.962 1.00 49.06 80 ASN A N 1
ATOM 629 C CA . ASN A 1 80 ? -5.726 3.259 4.470 1.00 49.06 80 ASN A CA 1
ATOM 630 C C . ASN A 1 80 ? -5.484 1.785 4.853 1.00 49.06 80 ASN A C 1
ATOM 632 O O . ASN A 1 80 ? -6.330 0.927 4.602 1.00 49.06 80 ASN A O 1
ATOM 636 N N . TYR A 1 81 ? -4.343 1.451 5.480 1.00 56.66 81 TYR A N 1
ATOM 637 C CA . TYR A 1 81 ? -4.370 0.267 6.346 1.00 56.66 81 TYR A CA 1
ATOM 638 C C . TYR A 1 81 ? -5.525 0.496 7.305 1.00 56.66 81 TYR A C 1
ATOM 640 O O . TYR A 1 81 ? -5.660 1.621 7.781 1.00 56.66 81 TYR A O 1
ATOM 648 N N . SER A 1 82 ? -6.384 -0.504 7.515 1.00 54.56 82 SER A N 1
ATOM 649 C CA . SER A 1 82 ? -7.565 -0.349 8.358 1.00 54.56 82 SER A CA 1
ATOM 650 C C . SER A 1 82 ? -7.123 0.068 9.760 1.00 54.56 82 SER A C 1
ATOM 652 O O . SER A 1 82 ? -6.840 -0.770 10.619 1.00 54.56 82 SER A O 1
ATOM 654 N N . SER A 1 83 ? -7.023 1.371 9.993 1.00 65.81 83 SER A N 1
ATOM 655 C CA . SER A 1 83 ? -7.024 1.929 11.320 1.00 65.81 83 SER A CA 1
ATOM 656 C C . SER A 1 83 ? -8.351 1.516 11.926 1.00 65.81 83 SER A C 1
ATOM 658 O O . SER A 1 83 ? -9.355 1.319 11.234 1.00 65.81 83 SER A O 1
ATOM 660 N N . TYR A 1 84 ? -8.339 1.264 13.225 1.00 78.12 84 TYR A N 1
ATOM 661 C CA . TYR A 1 84 ? -9.557 0.892 13.906 1.00 78.12 84 TYR A CA 1
ATOM 662 C C . TYR A 1 84 ? -10.598 2.007 13.718 1.00 78.12 84 TYR A C 1
ATOM 664 O O . TYR A 1 84 ? -10.432 3.090 14.268 1.00 78.12 84 TYR A O 1
ATOM 672 N N . ILE A 1 85 ? -11.652 1.749 12.936 1.00 77.00 85 ILE A N 1
ATOM 673 C CA . ILE A 1 85 ? -12.735 2.707 12.637 1.00 77.00 85 ILE A CA 1
ATOM 674 C C . ILE A 1 85 ? -13.971 2.495 13.527 1.00 77.00 85 ILE A C 1
ATOM 676 O O . ILE A 1 85 ? -15.044 3.031 13.250 1.00 77.00 85 ILE A O 1
ATOM 680 N N . GLY A 1 86 ? -13.835 1.718 14.603 1.00 83.31 86 GLY A N 1
ATOM 681 C CA . GLY A 1 86 ? -14.969 1.220 15.379 1.00 83.31 86 GLY A CA 1
ATOM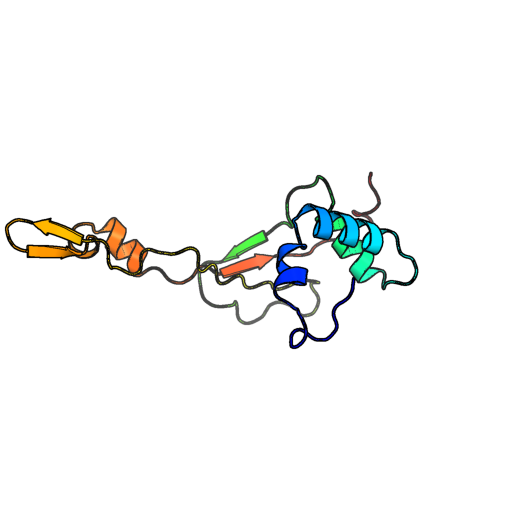 682 C C . GLY A 1 86 ? -15.461 -0.141 14.882 1.00 83.31 86 GLY A C 1
ATOM 683 O O . GLY A 1 86 ? -14.947 -0.699 13.912 1.00 83.31 86 GLY A O 1
ATOM 684 N N . GLY A 1 87 ? -16.473 -0.680 15.557 1.00 87.38 87 GLY A N 1
ATOM 685 C CA . GLY A 1 87 ? -17.157 -1.906 15.140 1.00 87.38 87 GLY A CA 1
ATOM 686 C C . GLY A 1 87 ? -16.619 -3.192 15.771 1.00 87.38 87 GLY A C 1
ATOM 687 O O . GLY A 1 87 ? -17.108 -4.274 15.452 1.00 87.38 87 GLY A O 1
ATOM 688 N N . VAL A 1 88 ? -15.653 -3.095 16.690 1.00 91.31 88 VAL A N 1
ATOM 689 C CA . VAL A 1 88 ? -15.247 -4.213 17.550 1.00 91.31 88 VAL A CA 1
ATOM 690 C C . VAL A 1 88 ? -15.901 -4.014 18.910 1.00 91.31 88 VAL A C 1
ATOM 692 O O . VAL A 1 88 ? -15.623 -3.049 19.620 1.00 91.31 88 VAL A O 1
ATOM 695 N N . TYR A 1 89 ? -16.786 -4.936 19.274 1.00 93.56 89 TYR A N 1
ATOM 696 C CA . TYR A 1 89 ? -17.584 -4.846 20.491 1.00 93.56 89 TYR A CA 1
ATOM 697 C C . TYR A 1 89 ? -17.170 -5.911 21.494 1.00 93.56 89 TYR A C 1
ATOM 699 O O . 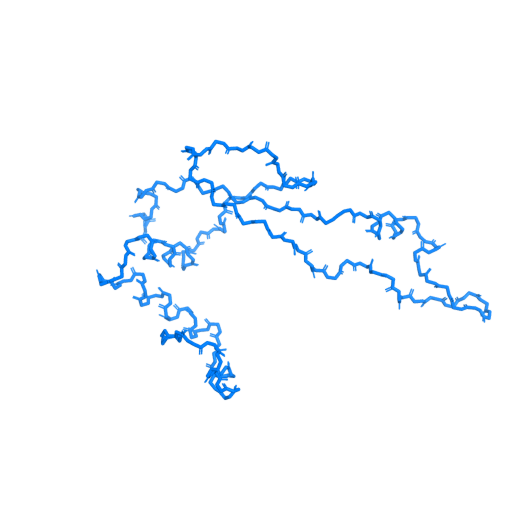TYR A 1 89 ? -16.893 -7.054 21.132 1.00 93.56 89 TYR A O 1
ATOM 707 N N . VAL A 1 90 ? -17.191 -5.546 22.770 1.00 94.00 90 VAL A N 1
ATOM 708 C CA . VAL A 1 90 ? -17.055 -6.483 23.885 1.00 94.00 90 VAL A CA 1
ATOM 709 C C . VAL A 1 90 ? -18.318 -6.470 24.729 1.00 94.00 90 VAL A C 1
ATOM 711 O O . VAL A 1 90 ? -18.978 -5.440 24.884 1.00 94.00 90 VAL A O 1
ATOM 714 N N . SER A 1 91 ? -18.654 -7.635 25.272 1.00 94.38 91 SER A N 1
ATOM 715 C CA . SER A 1 91 ? -19.780 -7.769 26.189 1.00 94.38 91 SER A CA 1
ATOM 716 C C . SER A 1 91 ? -19.398 -7.239 27.568 1.00 94.38 91 SER A C 1
ATOM 718 O O . SER A 1 91 ? -18.395 -7.660 28.152 1.00 94.38 91 SER A O 1
ATOM 720 N N . LYS A 1 92 ? -20.205 -6.320 28.098 1.00 88.81 92 LYS A N 1
ATOM 721 C CA . LYS A 1 92 ? -20.097 -5.819 29.470 1.00 88.81 92 LYS A CA 1
ATOM 722 C C . LYS A 1 92 ? -21.479 -5.878 30.116 1.00 88.81 92 LYS A C 1
ATOM 724 O O . LYS A 1 92 ? -22.291 -4.970 29.972 1.00 88.81 92 LYS A O 1
ATOM 729 N N . GLY A 1 93 ? -21.752 -6.972 30.825 1.00 89.75 93 GLY A N 1
ATOM 730 C CA . GLY A 1 93 ? -23.097 -7.258 31.328 1.00 89.75 93 GLY A CA 1
ATOM 731 C C . GLY A 1 93 ? -24.038 -7.643 30.183 1.00 89.75 93 GLY A C 1
ATOM 732 O O . GLY A 1 93 ? -23.739 -8.579 29.448 1.00 89.75 93 GLY A O 1
ATOM 733 N N . ASN A 1 94 ? -25.149 -6.915 30.029 1.00 92.00 94 ASN A N 1
ATOM 734 C CA . ASN A 1 94 ? -26.146 -7.144 28.971 1.00 92.00 94 ASN A CA 1
ATOM 735 C C . ASN A 1 94 ? -25.982 -6.209 27.757 1.00 92.00 94 ASN A C 1
ATOM 737 O O . ASN A 1 94 ? -26.854 -6.178 26.890 1.00 92.00 94 ASN A O 1
ATOM 741 N N . GLU A 1 95 ? -24.893 -5.442 27.689 1.00 94.06 95 GLU A N 1
ATOM 742 C CA . GLU A 1 95 ? -24.648 -4.474 26.619 1.00 94.06 95 GLU A CA 1
ATOM 743 C C . GLU A 1 95 ? -23.389 -4.829 25.819 1.00 94.06 95 GLU A C 1
ATOM 745 O O . GLU A 1 95 ? -22.394 -5.320 26.363 1.00 94.06 95 GLU A O 1
ATOM 750 N N . LEU A 1 96 ? -23.439 -4.550 24.514 1.00 95.81 96 LEU A N 1
ATOM 751 C CA . LEU A 1 96 ? -22.277 -4.566 23.632 1.00 95.81 96 LEU A CA 1
ATOM 752 C C . LEU A 1 96 ? -21.701 -3.157 23.560 1.00 95.81 96 LEU A C 1
ATOM 754 O O . LEU A 1 96 ? -22.369 -2.225 23.116 1.00 95.81 96 LEU A O 1
ATOM 758 N N . ILE A 1 97 ? -20.451 -3.014 23.983 1.00 94.81 97 ILE A N 1
ATOM 759 C CA . ILE A 1 97 ? -19.760 -1.728 24.019 1.00 94.81 97 ILE A CA 1
ATOM 760 C C . ILE A 1 97 ? -18.574 -1.795 23.069 1.00 94.81 97 ILE A C 1
ATOM 762 O O . ILE A 1 97 ? -17.774 -2.729 23.125 1.00 94.81 97 ILE A O 1
ATOM 766 N N . ASP A 1 98 ? -18.465 -0.799 22.195 1.00 93.75 98 ASP A N 1
ATOM 767 C CA . ASP A 1 98 ? -17.311 -0.652 21.312 1.00 93.75 98 ASP A CA 1
ATOM 768 C C . ASP A 1 98 ? -16.035 -0.461 22.148 1.00 93.75 98 ASP A C 1
ATOM 770 O O . ASP A 1 98 ? -16.005 0.351 23.082 1.00 93.75 98 ASP A O 1
ATOM 774 N N . ILE A 1 99 ? -14.970 -1.191 21.813 1.00 94.19 99 ILE A N 1
ATOM 775 C CA . ILE A 1 99 ? -13.713 -1.191 22.576 1.00 94.19 99 ILE A CA 1
ATOM 776 C C . ILE A 1 99 ? -13.069 0.197 22.701 1.00 94.19 99 ILE A C 1
ATOM 778 O O . ILE A 1 99 ? -12.340 0.428 23.671 1.00 94.19 99 ILE A O 1
ATOM 782 N N . ARG A 1 100 ? -13.373 1.154 21.807 1.00 91.69 100 ARG A N 1
ATOM 783 C CA . ARG A 1 100 ? -12.900 2.546 21.937 1.00 91.69 100 ARG A CA 1
ATOM 784 C C . ARG A 1 100 ? -13.357 3.206 23.230 1.00 91.69 100 ARG A C 1
ATOM 786 O O . ARG A 1 100 ? -12.661 4.062 23.749 1.00 91.69 100 ARG A O 1
ATOM 793 N N . HIS A 1 101 ? -14.515 2.819 23.763 1.00 92.12 101 HIS A N 1
ATOM 794 C CA . HIS A 1 101 ? -15.064 3.411 24.985 1.00 92.12 101 HIS A CA 1
ATOM 795 C C . HIS A 1 101 ? -14.471 2.801 26.260 1.00 92.12 101 HIS A C 1
ATOM 797 O O . HIS A 1 101 ? -14.785 3.247 27.361 1.00 92.12 101 HIS A O 1
ATOM 803 N N . LEU A 1 102 ? -13.639 1.766 26.124 1.00 92.50 102 LEU A N 1
ATOM 804 C CA . LEU A 1 102 ? -13.069 1.020 27.244 1.00 92.50 102 LEU A CA 1
ATOM 805 C C . LEU A 1 102 ? -11.546 1.136 27.325 1.00 92.50 102 LEU A C 1
ATOM 807 O O . LEU A 1 102 ? -10.976 0.862 28.378 1.00 92.50 102 LEU A O 1
ATOM 811 N N . SER A 1 103 ? -10.887 1.547 26.242 1.00 90.12 103 SER A N 1
ATOM 812 C CA . SER A 1 103 ? -9.439 1.714 26.185 1.00 90.12 103 SER A CA 1
ATOM 813 C C . SER A 1 103 ? -9.078 3.083 25.634 1.00 90.12 103 SER A C 1
ATOM 815 O O . SER A 1 103 ? -9.301 3.378 24.461 1.00 90.12 103 SER A O 1
ATOM 817 N N . ARG A 1 104 ? -8.439 3.892 26.483 1.00 89.50 104 ARG A N 1
ATOM 818 C CA . ARG A 1 104 ? -7.916 5.209 26.110 1.00 89.50 104 ARG A CA 1
ATOM 819 C C . ARG A 1 104 ? -6.931 5.125 24.942 1.00 89.50 104 ARG A C 1
ATOM 821 O O . ARG A 1 104 ? -7.012 5.926 24.025 1.00 89.50 104 ARG A O 1
ATOM 828 N N . THR A 1 105 ? -6.057 4.119 24.938 1.00 87.44 105 THR A N 1
ATOM 829 C CA . THR A 1 105 ? -5.100 3.889 23.845 1.00 87.44 105 THR A CA 1
ATOM 830 C C . THR A 1 105 ? -5.808 3.653 22.509 1.00 87.44 105 THR A C 1
ATOM 832 O O . THR A 1 105 ? -5.369 4.144 21.472 1.00 87.44 105 THR A O 1
ATOM 835 N N . ILE A 1 106 ? -6.930 2.926 22.523 1.00 87.31 106 ILE A N 1
ATOM 836 C CA . ILE A 1 106 ? -7.717 2.656 21.312 1.00 87.31 106 ILE A CA 1
ATOM 837 C C . ILE A 1 106 ? -8.480 3.910 20.878 1.00 87.31 106 ILE A C 1
ATOM 839 O O . ILE A 1 106 ? -8.553 4.197 19.687 1.00 87.31 106 ILE A O 1
ATOM 843 N N . GLU A 1 107 ? -9.009 4.685 21.825 1.00 88.88 107 GLU A N 1
ATOM 844 C CA . GLU A 1 107 ? -9.655 5.967 21.539 1.00 88.88 107 GLU A CA 1
ATOM 845 C C . GLU A 1 107 ? -8.689 6.979 20.904 1.00 88.88 107 GLU A C 1
ATOM 847 O O . GLU A 1 107 ? -9.039 7.640 19.927 1.00 88.88 107 GLU A O 1
ATOM 852 N N . GLU A 1 108 ? -7.469 7.087 21.432 1.00 86.00 108 GLU A N 1
ATOM 853 C CA . GLU A 1 108 ? -6.415 7.955 20.897 1.00 86.00 108 GLU A CA 1
ATOM 854 C C . GLU A 1 108 ? -6.009 7.521 19.481 1.00 86.00 108 GLU A C 1
ATOM 856 O O . GLU A 1 108 ? -5.894 8.363 18.592 1.00 86.00 108 GLU A O 1
ATOM 861 N N . SER A 1 109 ? -5.896 6.212 19.228 1.00 80.06 109 SER A N 1
ATOM 862 C CA . SER A 1 109 ? -5.631 5.688 17.883 1.00 80.06 109 SER A CA 1
ATOM 863 C C . SER A 1 109 ? -6.796 5.923 16.911 1.00 80.06 109 SER A C 1
ATOM 865 O O . SER A 1 109 ? -6.549 6.285 15.763 1.00 80.06 109 SER A O 1
ATOM 867 N N . TYR A 1 110 ? -8.051 5.782 17.353 1.00 80.56 110 TYR A N 1
ATOM 868 C CA . TYR A 1 110 ? -9.248 6.063 16.544 1.00 80.56 110 TYR A CA 1
ATOM 869 C C . TYR A 1 110 ? -9.332 7.537 16.115 1.00 80.56 110 TYR A C 1
ATOM 871 O O . TYR A 1 110 ? -9.823 7.843 15.033 1.00 80.56 110 TYR A O 1
ATOM 879 N N . LYS A 1 111 ? -8.862 8.460 16.965 1.00 80.25 111 LYS A N 1
ATOM 880 C CA . LYS A 1 111 ? -8.848 9.906 16.688 1.00 80.25 111 LYS A CA 1
ATOM 881 C C . LYS A 1 111 ? -7.618 10.379 15.912 1.00 80.25 111 LYS A C 1
ATOM 883 O O . LYS A 1 111 ? -7.567 11.555 15.569 1.00 80.25 111 LYS A O 1
ATOM 888 N N . SER A 1 112 ? -6.622 9.519 15.698 1.00 71.38 112 SER A N 1
ATOM 889 C CA . SER A 1 112 ? -5.379 9.924 15.040 1.00 71.38 112 SER A CA 1
ATOM 890 C C . SER A 1 112 ? -5.603 10.262 13.564 1.00 71.38 112 SER A C 1
ATOM 892 O O . SER A 1 112 ? -6.352 9.577 12.866 1.00 71.38 112 SER A O 1
ATOM 894 N N . ASP A 1 113 ? -4.954 11.332 13.104 1.00 67.56 113 ASP A N 1
ATOM 895 C CA . ASP A 1 113 ? -5.002 11.748 11.707 1.00 67.56 113 ASP A CA 1
ATOM 896 C C . ASP A 1 113 ? -4.340 10.713 10.788 1.00 67.56 113 ASP A C 1
ATOM 898 O O . ASP A 1 113 ? -3.481 9.921 11.194 1.00 67.56 113 ASP A O 1
ATOM 902 N N . LEU A 1 114 ? -4.724 10.745 9.510 1.00 66.88 114 LEU A N 1
ATOM 903 C CA . LEU A 1 114 ? -4.059 9.949 8.485 1.00 66.88 114 LEU A CA 1
ATOM 904 C C . LEU A 1 114 ? -2.578 10.331 8.411 1.00 66.88 114 LEU A C 1
ATOM 906 O O . LEU A 1 114 ? -2.217 11.506 8.340 1.00 66.88 114 LEU A O 1
ATOM 910 N N . LYS A 1 115 ? -1.723 9.310 8.392 1.00 64.62 115 LYS A N 1
ATOM 911 C CA . LYS A 1 115 ? -0.289 9.486 8.179 1.00 64.62 115 LYS A CA 1
ATOM 912 C C . LYS A 1 115 ? -0.026 9.776 6.706 1.00 64.62 115 LYS A C 1
ATOM 914 O O . LYS A 1 115 ? -0.579 9.096 5.842 1.00 64.62 115 LYS A O 1
ATOM 919 N N . SER A 1 116 ? 0.854 10.739 6.454 1.00 62.91 116 SER A N 1
ATOM 920 C CA . SER A 1 116 ? 1.354 11.077 5.124 1.00 62.91 116 SER A CA 1
ATOM 921 C C . SER A 1 116 ? 2.826 10.672 5.030 1.00 62.91 116 SER A C 1
ATOM 923 O O . SER A 1 116 ? 3.605 10.877 5.964 1.00 62.91 116 SER A O 1
ATOM 925 N N . TYR A 1 117 ? 3.221 10.085 3.906 1.00 64.12 117 TYR A N 1
ATOM 926 C CA . TYR A 1 117 ? 4.608 9.701 3.641 1.00 64.12 117 TYR A CA 1
ATOM 927 C C . TYR A 1 117 ? 5.146 10.511 2.468 1.00 64.12 117 TYR A C 1
ATOM 929 O O . TYR A 1 117 ? 4.395 10.849 1.557 1.00 64.12 117 TYR A O 1
ATOM 937 N N . PHE A 1 118 ? 6.436 10.841 2.519 1.00 64.62 118 PHE A N 1
ATOM 938 C CA . PHE A 1 118 ? 7.136 11.611 1.497 1.00 64.62 118 PHE A CA 1
ATOM 939 C C . PHE A 1 118 ? 8.338 10.805 1.038 1.00 64.62 118 PHE A C 1
ATOM 941 O O . PHE A 1 118 ? 9.183 10.433 1.848 1.00 64.62 118 PHE A O 1
ATOM 948 N N . PHE A 1 119 ? 8.429 10.546 -0.258 1.00 62.59 119 PHE A N 1
ATOM 949 C CA . PHE A 1 119 ? 9.584 9.882 -0.846 1.00 62.59 119 PHE A CA 1
ATOM 950 C C . PHE A 1 119 ? 10.496 10.962 -1.419 1.00 62.59 119 PHE A C 1
ATOM 952 O O . PHE A 1 119 ? 10.038 11.848 -2.142 1.00 62.59 119 PHE A O 1
ATOM 959 N N . ILE A 1 120 ? 11.770 10.940 -1.033 1.00 60.81 120 ILE A N 1
ATOM 960 C CA . ILE A 1 120 ? 12.755 11.882 -1.557 1.00 60.81 120 ILE A CA 1
ATOM 961 C C . ILE A 1 120 ? 13.606 11.100 -2.537 1.00 60.81 120 ILE A C 1
ATOM 963 O O . ILE A 1 120 ? 14.406 10.251 -2.151 1.00 60.81 120 ILE A O 1
ATOM 967 N N . ASP A 1 121 ? 13.402 11.388 -3.814 1.00 57.56 121 ASP A N 1
ATOM 968 C CA . ASP A 1 121 ? 14.237 10.848 -4.867 1.00 57.56 121 ASP A CA 1
ATOM 969 C C . ASP A 1 121 ? 15.489 11.732 -4.999 1.00 57.56 121 ASP A C 1
ATOM 971 O O . ASP A 1 121 ? 15.438 12.865 -5.480 1.00 57.56 121 ASP A O 1
ATOM 975 N N . ASN A 1 122 ? 16.610 11.222 -4.485 1.00 51.44 122 ASN A N 1
ATOM 976 C CA . ASN A 1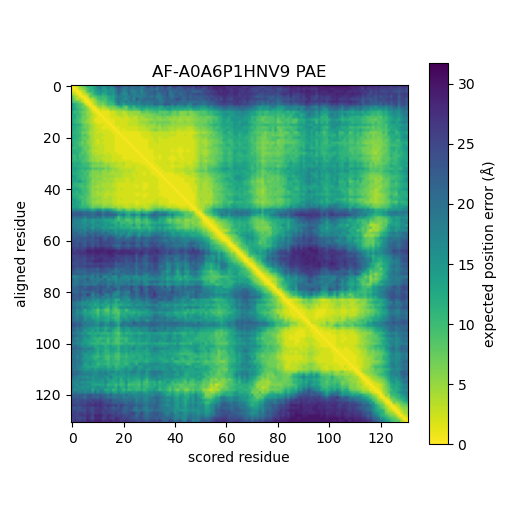 122 ? 17.936 11.817 -4.649 1.00 51.44 122 ASN A CA 1
ATOM 977 C C . ASN A 1 122 ? 18.758 11.094 -5.731 1.00 51.44 122 ASN A C 1
ATOM 979 O O . ASN A 1 122 ? 19.963 11.329 -5.804 1.00 51.44 122 ASN A O 1
ATOM 983 N N . PHE A 1 123 ? 18.157 10.221 -6.551 1.00 52.00 123 PHE A N 1
ATOM 984 C CA . PHE A 1 123 ? 18.912 9.433 -7.521 1.00 52.00 123 PHE A CA 1
ATOM 985 C C . PHE A 1 123 ? 19.518 10.345 -8.589 1.00 52.00 123 PHE A C 1
ATOM 987 O O . PHE A 1 123 ? 18.831 10.965 -9.411 1.00 52.00 123 PHE A O 1
ATOM 994 N N . THR A 1 124 ? 20.845 10.416 -8.595 1.00 48.88 124 THR A N 1
ATOM 995 C CA . THR A 1 124 ? 21.597 10.830 -9.773 1.00 48.88 124 THR A CA 1
ATOM 996 C C . THR A 1 124 ? 21.775 9.599 -10.658 1.00 48.88 124 THR A C 1
ATOM 998 O O . THR A 1 124 ? 21.884 8.472 -10.181 1.00 48.88 124 THR A O 1
ATOM 1001 N N . SER A 1 125 ? 21.800 9.791 -11.977 1.00 45.06 125 SER A N 1
ATOM 1002 C CA . SER A 1 125 ? 21.930 8.705 -12.961 1.00 45.06 125 SER A CA 1
ATOM 1003 C C . SER A 1 125 ? 23.195 7.837 -12.795 1.00 45.06 125 SER A C 1
ATOM 1005 O O . SER A 1 125 ? 23.351 6.849 -13.505 1.00 45.06 125 SER A O 1
ATOM 1007 N N . GLU A 1 126 ? 24.104 8.214 -11.893 1.00 47.94 126 GL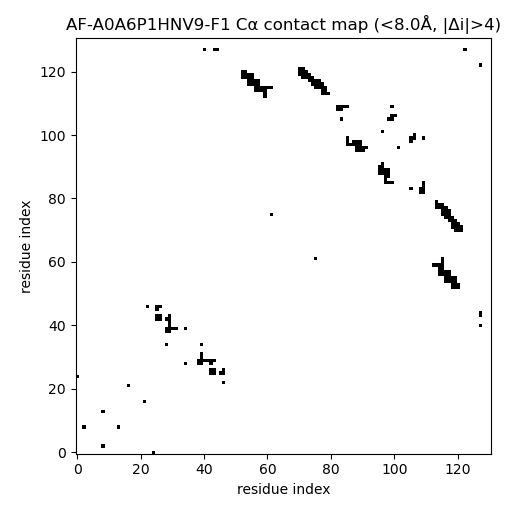U A N 1
ATOM 1008 C CA . GLU A 1 126 ? 25.350 7.513 -11.580 1.00 47.94 126 GLU A CA 1
ATOM 1009 C C . GLU A 1 12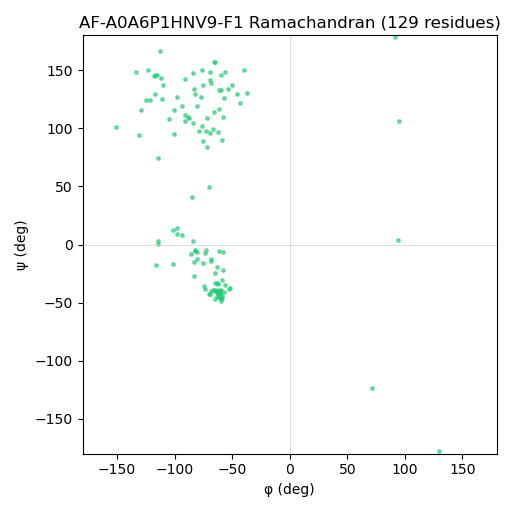6 ? 25.152 6.363 -10.575 1.00 47.94 126 GLU A C 1
ATOM 1011 O O . GLU A 1 126 ? 25.875 5.371 -10.655 1.00 47.94 126 GLU A O 1
ATOM 1016 N N . ASP A 1 127 ? 24.136 6.423 -9.705 1.00 48.16 127 ASP A N 1
ATOM 1017 C CA . ASP A 1 127 ? 23.882 5.394 -8.679 1.00 48.16 127 ASP A CA 1
ATOM 1018 C C . ASP A 1 127 ? 23.259 4.105 -9.250 1.00 48.16 127 ASP A C 1
ATOM 1020 O O . ASP A 1 127 ? 23.281 3.053 -8.615 1.00 48.16 127 ASP A O 1
ATOM 1024 N N . ILE A 1 128 ? 22.721 4.169 -10.472 1.00 47.62 128 ILE A N 1
ATOM 1025 C CA . ILE A 1 128 ? 22.043 3.054 -11.156 1.00 47.62 128 ILE A CA 1
ATOM 1026 C C . ILE A 1 128 ? 23.055 2.124 -11.861 1.00 47.62 128 ILE A C 1
ATOM 1028 O O . ILE A 1 128 ? 22.743 0.987 -12.199 1.00 47.62 128 ILE A O 1
ATOM 1032 N N . LEU A 1 129 ? 24.301 2.575 -12.046 1.00 38.28 129 LEU A N 1
ATOM 1033 C CA . LEU A 1 129 ? 25.329 1.869 -12.822 1.00 38.28 129 LEU A CA 1
ATOM 1034 C C . LEU A 1 129 ? 26.253 0.961 -11.990 1.00 38.28 129 LEU A C 1
ATOM 1036 O O . LEU A 1 129 ? 27.230 0.442 -12.530 1.00 38.28 129 LEU A O 1
ATOM 1040 N N . ILE A 1 130 ? 25.971 0.745 -10.701 1.00 38.81 130 ILE A N 1
ATOM 1041 C CA . ILE A 1 130 ? 26.784 -0.128 -9.839 1.00 38.81 130 ILE A CA 1
ATOM 1042 C C . ILE A 1 130 ? 25.974 -1.356 -9.399 1.00 38.81 130 ILE A C 1
ATOM 1044 O O . ILE A 1 130 ? 25.520 -1.436 -8.258 1.00 38.81 130 ILE A O 1
ATOM 1048 N N . ASN A 1 131 ? 25.791 -2.295 -10.336 1.00 35.38 131 ASN A N 1
ATOM 1049 C CA . ASN A 1 131 ? 25.995 -3.755 -10.204 1.00 35.38 131 ASN A CA 1
ATOM 1050 C C . ASN A 1 131 ? 25.333 -4.516 -11.357 1.00 35.38 131 ASN A C 1
ATOM 1052 O O . ASN A 1 131 ? 24.086 -4.566 -11.398 1.00 35.38 131 ASN A O 1
#

pLDDT: mean 72.22, std 17.43, range [35.38, 95.81]

Foldseek 3Di:
DDDPDPVPCDPVNVVPDDPVNVLVVLVCLLPDPVHDNVSNLVSLLVNDPDDPFDKDWDFDPDPDDDDPPFPFPFDFDQPPPPQCCWDDWDDDPPDTDICLVVDVVSVCSNPGDGITMTGRDPDDPVVSPDD

Radius of gyration: 21.94 Å; Cα contacts (8 Å, |Δi|>4): 120; chains: 1; bounding box: 53×38×59 Å